Protein AF-A0A2W6TX20-F1 (afdb_monomer_lite)

Foldseek 3Di:
DPPPPVVVVVVVVVVVVVVVCVVVPDLDAAAPLLLVAKKKDKKAFADDPDPFKTKIWADAPNDIDIDIDGDDADHGWIFIKIARNVDCSNDIDTDRVGGCRVVCVVVVQDDDPSYHHDMGDLVRPSDPDDSVVVSVVVVVSNVVVD

Structure (mmCIF, N/CA/C/O backbone):
data_AF-A0A2W6TX20-F1
#
_entry.id   AF-A0A2W6TX20-F1
#
loop_
_atom_site.group_PDB
_atom_site.id
_atom_site.type_symbol
_atom_site.label_atom_id
_atom_site.label_alt_id
_atom_site.label_comp_id
_atom_site.label_asym_id
_atom_site.label_entity_id
_atom_site.label_seq_id
_atom_site.pdbx_PDB_ins_code
_atom_site.Cartn_x
_atom_site.Cartn_y
_atom_site.Cartn_z
_atom_site.occupancy
_atom_site.B_iso_or_equiv
_atom_site.auth_seq_id
_atom_site.auth_comp_id
_atom_site.auth_asym_id
_atom_site.auth_atom_id
_atom_site.pdbx_PDB_model_num
ATOM 1 N N . MET A 1 1 ? 44.424 7.367 -38.680 1.00 45.41 1 MET A N 1
ATOM 2 C CA . MET A 1 1 ? 42.959 7.163 -38.621 1.00 45.41 1 MET A CA 1
ATOM 3 C C . MET A 1 1 ? 42.572 6.994 -37.161 1.00 45.41 1 MET A C 1
ATOM 5 O O . MET A 1 1 ? 43.051 6.064 -36.531 1.00 45.41 1 MET A O 1
ATOM 9 N N . ARG A 1 2 ? 41.826 7.944 -36.580 1.00 48.12 2 ARG A N 1
ATOM 10 C CA . ARG A 1 2 ? 41.335 7.825 -35.196 1.00 48.12 2 ARG A CA 1
ATOM 11 C C . ARG A 1 2 ? 40.291 6.707 -35.163 1.00 48.12 2 ARG A C 1
ATOM 13 O O . ARG A 1 2 ? 39.364 6.733 -35.963 1.00 48.12 2 ARG A O 1
ATOM 20 N N . ASN A 1 3 ? 40.466 5.724 -34.284 1.00 48.72 3 ASN A N 1
ATOM 21 C CA . ASN A 1 3 ? 39.536 4.608 -34.118 1.00 48.72 3 ASN A CA 1
ATOM 22 C C . ASN A 1 3 ? 38.221 5.116 -33.508 1.00 48.72 3 ASN A C 1
ATOM 24 O O . ASN A 1 3 ? 38.067 5.161 -32.293 1.00 48.72 3 ASN A O 1
ATOM 28 N N . TYR A 1 4 ? 37.280 5.514 -34.364 1.00 52.84 4 TYR A N 1
ATOM 29 C CA . TYR A 1 4 ? 35.934 5.943 -33.970 1.00 52.84 4 TYR A CA 1
ATOM 30 C C . TYR A 1 4 ? 35.047 4.777 -33.488 1.00 52.84 4 TYR A C 1
ATOM 32 O O . TYR A 1 4 ? 33.969 5.014 -32.955 1.00 52.84 4 TYR A O 1
ATOM 40 N N . SER A 1 5 ? 35.477 3.517 -33.637 1.00 52.66 5 SER A N 1
ATOM 41 C CA . SER A 1 5 ? 34.670 2.348 -33.254 1.00 52.66 5 SER A CA 1
ATOM 42 C C . SER A 1 5 ? 34.565 2.142 -31.737 1.00 52.66 5 SER A C 1
ATOM 44 O O . SER A 1 5 ? 33.506 1.748 -31.257 1.00 52.66 5 SER A O 1
ATOM 46 N N . GLY A 1 6 ? 35.622 2.447 -30.972 1.00 49.22 6 GLY A N 1
ATOM 47 C CA . GLY A 1 6 ? 35.639 2.276 -29.511 1.00 49.22 6 GLY A CA 1
ATOM 48 C C . GLY A 1 6 ? 34.858 3.350 -28.743 1.00 49.22 6 GLY A C 1
ATOM 49 O O . GLY A 1 6 ? 34.353 3.095 -27.654 1.00 49.22 6 GLY A O 1
ATOM 50 N N . THR A 1 7 ? 34.721 4.549 -29.312 1.00 53.69 7 THR A N 1
ATOM 51 C CA . THR A 1 7 ? 33.936 5.646 -28.724 1.00 53.69 7 THR A CA 1
ATOM 52 C C . THR A 1 7 ? 32.442 5.506 -29.005 1.00 53.69 7 THR A C 1
ATOM 54 O O . THR A 1 7 ? 31.632 5.825 -28.139 1.00 53.69 7 THR A O 1
ATOM 57 N N . ILE A 1 8 ? 32.066 4.984 -30.178 1.00 56.84 8 ILE A N 1
ATOM 58 C CA . ILE A 1 8 ? 30.662 4.724 -30.527 1.00 56.84 8 ILE A CA 1
ATOM 59 C C . ILE A 1 8 ? 30.094 3.580 -29.671 1.00 56.84 8 ILE A C 1
ATOM 61 O O . ILE A 1 8 ? 28.979 3.697 -29.169 1.00 56.84 8 ILE A O 1
ATOM 65 N N . SER A 1 9 ? 30.862 2.510 -29.429 1.00 60.50 9 SER A N 1
ATOM 66 C CA . SER A 1 9 ? 30.413 1.392 -28.583 1.00 60.50 9 SER A CA 1
ATOM 67 C C . SER A 1 9 ? 30.234 1.792 -27.113 1.00 60.50 9 SER A C 1
ATOM 69 O O . SER A 1 9 ? 29.228 1.433 -26.503 1.00 60.50 9 SER A O 1
ATOM 71 N N . ALA A 1 10 ? 31.142 2.602 -26.557 1.00 62.44 10 ALA A N 1
ATOM 72 C CA . ALA A 1 10 ? 31.017 3.131 -25.197 1.00 62.44 10 ALA A CA 1
ATOM 73 C C . ALA A 1 10 ? 29.782 4.038 -25.026 1.00 62.44 10 ALA A C 1
ATOM 75 O O . ALA A 1 10 ? 29.126 3.999 -23.985 1.00 62.44 10 ALA A O 1
ATOM 76 N N . TYR A 1 11 ? 29.421 4.806 -26.059 1.00 69.38 11 TYR A N 1
ATOM 77 C CA . TYR A 1 11 ? 28.238 5.668 -26.043 1.00 69.38 11 TYR A CA 1
ATOM 78 C C . TYR A 1 11 ? 26.936 4.864 -25.909 1.00 69.38 11 TYR A C 1
ATOM 80 O O . TYR A 1 11 ? 26.087 5.212 -25.091 1.00 69.38 11 TYR A O 1
ATOM 88 N N . PHE A 1 12 ? 26.795 3.750 -26.637 1.00 70.75 12 PHE A N 1
ATOM 89 C CA . PHE A 1 12 ? 25.615 2.881 -26.526 1.00 70.75 12 PHE A CA 1
ATOM 90 C C . PHE A 1 12 ? 25.508 2.183 -25.163 1.00 70.75 12 PHE A C 1
ATOM 92 O O . PHE A 1 12 ? 24.400 2.015 -24.656 1.00 70.75 12 PHE A O 1
ATOM 99 N N . VAL A 1 13 ? 26.635 1.833 -24.534 1.00 76.06 13 VAL A N 1
ATOM 100 C CA . VAL A 1 13 ? 26.653 1.263 -23.174 1.00 76.06 13 VAL A CA 1
ATOM 101 C C . VAL A 1 13 ? 26.200 2.297 -22.140 1.00 76.06 13 VAL A C 1
ATOM 103 O O . VAL A 1 13 ? 25.345 2.000 -21.307 1.00 76.06 13 VAL A O 1
ATOM 106 N N . ILE A 1 14 ? 26.712 3.529 -22.222 1.00 76.56 14 ILE A N 1
ATOM 107 C CA . ILE A 1 14 ? 26.315 4.624 -21.324 1.00 76.56 14 ILE A CA 1
ATOM 108 C C . ILE A 1 14 ? 24.839 4.985 -21.531 1.00 76.56 14 ILE A C 1
ATOM 110 O O . ILE A 1 14 ? 24.119 5.167 -20.553 1.00 76.56 14 ILE A O 1
ATOM 114 N N . LEU A 1 15 ? 24.365 5.032 -22.780 1.00 75.12 15 LEU A N 1
ATOM 115 C CA . LEU A 1 15 ? 22.963 5.300 -23.103 1.00 75.12 15 LEU A CA 1
ATOM 116 C C . LEU A 1 15 ? 22.040 4.188 -22.576 1.00 75.12 15 LEU A C 1
ATOM 118 O O . LEU A 1 15 ? 20.990 4.481 -22.010 1.00 75.12 15 LEU A O 1
ATOM 122 N N . GLY A 1 16 ? 22.449 2.921 -22.694 1.00 71.56 16 GLY A N 1
ATOM 123 C CA . GLY A 1 16 ? 21.729 1.776 -22.131 1.00 71.56 16 GLY A CA 1
ATOM 124 C C . GLY A 1 16 ? 21.632 1.833 -20.605 1.00 71.56 16 GLY A C 1
ATOM 125 O O . GLY A 1 16 ? 20.546 1.657 -20.053 1.00 71.56 16 GLY A O 1
ATOM 126 N N . LEU A 1 17 ? 22.730 2.173 -19.921 1.00 72.00 17 LEU A N 1
ATOM 127 C CA . LEU A 1 17 ? 22.736 2.405 -18.473 1.00 72.00 17 LEU A CA 1
ATOM 128 C C . LEU A 1 17 ? 21.858 3.597 -18.082 1.00 72.00 17 LEU A C 1
ATOM 130 O O . LEU A 1 17 ? 21.154 3.512 -17.084 1.00 72.00 17 LEU A O 1
ATOM 134 N N . PHE A 1 18 ? 21.838 4.669 -18.877 1.00 70.19 18 PHE A N 1
ATOM 135 C CA . PHE A 1 18 ? 20.967 5.823 -18.654 1.00 70.19 18 PHE A CA 1
ATOM 136 C C . PHE A 1 18 ? 19.483 5.473 -18.805 1.00 70.19 18 PHE A C 1
ATOM 138 O O . PHE A 1 18 ? 18.674 5.921 -18.002 1.00 70.19 18 PHE A O 1
ATOM 145 N N . ILE A 1 19 ? 19.108 4.655 -19.791 1.00 65.31 19 ILE A N 1
ATOM 146 C CA . ILE A 1 19 ? 17.718 4.207 -19.983 1.00 65.31 19 ILE A CA 1
ATOM 147 C C . ILE A 1 19 ? 17.278 3.302 -18.829 1.00 65.31 19 ILE A C 1
ATOM 149 O O . ILE A 1 19 ? 16.171 3.461 -18.314 1.00 65.31 19 ILE A O 1
ATOM 153 N N . ILE A 1 20 ? 18.146 2.387 -18.389 1.00 60.56 20 ILE A N 1
ATOM 154 C CA . ILE A 1 20 ? 17.898 1.554 -17.207 1.00 60.56 20 ILE A CA 1
ATOM 155 C C . ILE A 1 20 ? 17.766 2.455 -15.976 1.00 60.56 20 ILE A C 1
ATOM 157 O O . ILE A 1 20 ? 16.761 2.384 -15.278 1.00 60.56 20 ILE A O 1
ATOM 161 N N . ALA A 1 21 ? 18.705 3.376 -15.766 1.00 59.84 21 ALA A N 1
ATOM 162 C CA . ALA A 1 21 ? 18.659 4.347 -14.684 1.00 59.84 21 ALA A CA 1
ATOM 163 C C . ALA A 1 21 ? 17.340 5.140 -14.707 1.00 59.84 21 ALA A C 1
ATOM 165 O O . ALA A 1 21 ? 16.638 5.132 -13.711 1.00 59.84 21 ALA A O 1
ATOM 166 N N . PHE A 1 22 ? 16.913 5.711 -15.836 1.00 57.03 22 PHE A N 1
ATOM 167 C CA . PHE A 1 22 ? 15.636 6.434 -15.962 1.00 57.03 22 PHE A CA 1
ATOM 168 C C . PHE A 1 22 ? 14.386 5.557 -15.788 1.00 57.03 22 PHE A C 1
ATOM 170 O O . PHE A 1 22 ? 13.333 6.072 -15.414 1.00 57.03 22 PHE A O 1
ATOM 177 N N . LYS A 1 23 ? 14.465 4.248 -16.056 1.00 53.81 23 LYS A N 1
ATOM 178 C CA . LYS A 1 23 ? 13.377 3.302 -15.763 1.00 53.81 23 LYS A CA 1
ATOM 179 C C . LYS A 1 23 ? 13.210 3.088 -14.251 1.00 53.81 23 LYS A C 1
ATOM 181 O O . LYS A 1 23 ? 12.089 2.858 -13.804 1.00 53.81 23 LYS A O 1
ATOM 186 N N . TYR A 1 24 ? 14.300 3.179 -13.487 1.00 50.75 24 TYR A N 1
ATOM 187 C CA . TYR A 1 24 ? 14.332 2.944 -12.037 1.00 50.75 24 TYR A CA 1
ATOM 188 C C . TYR A 1 24 ? 14.406 4.225 -11.186 1.00 50.75 24 TYR A C 1
ATOM 190 O O . TYR A 1 24 ? 14.094 4.183 -9.999 1.00 50.75 24 TYR A O 1
ATOM 198 N N . LEU A 1 25 ? 14.780 5.369 -11.764 1.00 48.84 25 LEU A N 1
ATOM 199 C CA . LEU A 1 25 ? 14.928 6.636 -11.057 1.00 48.84 25 LEU A CA 1
ATOM 200 C C . LEU A 1 25 ? 13.619 7.421 -11.056 1.00 48.84 25 LEU A C 1
ATOM 202 O O . LEU A 1 25 ? 13.140 7.909 -12.078 1.00 48.84 25 LEU A O 1
ATOM 206 N N . TYR A 1 26 ? 13.143 7.628 -9.833 1.00 51.19 26 TYR A N 1
ATOM 207 C CA . TYR A 1 26 ? 12.189 8.655 -9.438 1.00 51.19 26 TYR A CA 1
ATOM 208 C C . TYR A 1 26 ? 10.720 8.367 -9.757 1.00 51.19 26 TYR A C 1
ATOM 210 O O . TYR A 1 26 ? 10.042 9.063 -10.518 1.00 51.19 26 TYR A O 1
ATOM 218 N N . ILE A 1 27 ? 10.182 7.384 -9.039 1.00 56.34 27 ILE A N 1
ATOM 219 C CA . ILE A 1 27 ? 8.781 7.450 -8.627 1.00 56.34 27 ILE A CA 1
ATOM 220 C C . ILE A 1 27 ? 8.714 8.573 -7.584 1.00 56.34 27 ILE A C 1
ATOM 222 O O . ILE A 1 27 ? 9.080 8.384 -6.430 1.00 56.34 27 ILE A O 1
ATOM 226 N N . GLY A 1 28 ? 8.376 9.785 -8.033 1.00 61.91 28 GLY A N 1
ATOM 227 C CA . GLY A 1 28 ? 8.126 10.907 -7.126 1.00 61.91 28 GLY A CA 1
ATOM 228 C C . GLY A 1 28 ? 6.922 10.631 -6.220 1.00 61.91 28 GLY A C 1
ATOM 229 O O . GLY A 1 28 ? 6.221 9.635 -6.401 1.00 61.91 28 GLY A O 1
ATOM 230 N N . GLY A 1 29 ? 6.663 11.537 -5.273 1.00 74.44 29 GLY A N 1
ATOM 231 C CA . GLY A 1 29 ? 5.483 11.448 -4.409 1.00 74.44 29 GLY A CA 1
ATOM 232 C C . GLY A 1 29 ? 4.171 11.294 -5.200 1.00 74.44 29 GLY A C 1
ATOM 233 O O . GLY A 1 29 ? 4.123 11.636 -6.390 1.00 74.44 29 GLY A O 1
ATOM 234 N N . PRO A 1 30 ? 3.115 10.765 -4.561 1.00 85.19 30 PRO A N 1
ATOM 235 C CA . PRO A 1 30 ? 1.839 10.501 -5.209 1.00 85.19 30 PRO A CA 1
ATOM 236 C C . PRO A 1 30 ? 1.261 11.772 -5.843 1.00 85.19 30 PRO A C 1
ATOM 238 O O . PRO A 1 30 ? 1.226 12.843 -5.242 1.00 85.19 30 PRO A O 1
ATOM 241 N N . LYS A 1 31 ? 0.809 11.649 -7.091 1.00 88.88 31 LYS A N 1
ATOM 242 C CA . LYS A 1 31 ? 0.285 12.746 -7.910 1.00 88.88 31 LYS A CA 1
ATOM 243 C C . LYS A 1 31 ? -1.210 12.590 -8.117 1.00 88.88 31 LYS A C 1
ATOM 245 O O . LYS A 1 31 ? -1.753 11.489 -8.093 1.00 88.88 31 LYS A O 1
ATOM 250 N N . ILE A 1 32 ? -1.857 13.692 -8.496 1.00 89.06 32 ILE A N 1
ATOM 251 C CA . ILE A 1 32 ? -3.293 13.711 -8.815 1.00 89.06 32 ILE A CA 1
ATOM 252 C C . ILE A 1 32 ? -3.711 12.722 -9.913 1.00 89.06 32 ILE A C 1
ATOM 254 O O . ILE A 1 32 ? -4.876 12.338 -9.980 1.00 89.06 32 ILE A O 1
ATOM 258 N N . GLY A 1 33 ? -2.766 12.281 -10.751 1.00 87.75 33 GLY A N 1
ATOM 259 C CA . GLY A 1 33 ? -2.996 11.249 -11.760 1.00 87.75 33 GLY A CA 1
ATOM 260 C C . GLY A 1 33 ? -3.510 9.928 -11.182 1.00 87.75 33 GLY A C 1
ATOM 261 O O . GLY A 1 33 ? -4.359 9.311 -11.822 1.00 87.75 33 GLY A O 1
ATOM 262 N N . ILE A 1 34 ? -3.099 9.562 -9.955 1.00 90.88 34 ILE A N 1
ATOM 263 C CA . ILE A 1 34 ? -3.545 8.331 -9.278 1.00 90.88 34 ILE A CA 1
ATOM 264 C C . ILE A 1 34 ? -5.070 8.255 -9.247 1.00 90.88 34 ILE A C 1
ATOM 266 O O . ILE A 1 34 ? -5.621 7.222 -9.609 1.00 90.88 34 ILE A O 1
ATOM 270 N N . LEU A 1 35 ? -5.746 9.368 -8.929 1.00 91.88 35 LEU A N 1
ATOM 271 C CA . LEU A 1 35 ? -7.200 9.430 -8.736 1.00 91.88 35 LEU A CA 1
ATOM 272 C C . LEU A 1 35 ? -8.028 8.985 -9.953 1.00 91.88 35 LEU A C 1
ATOM 274 O O . LEU A 1 35 ? -9.216 8.710 -9.809 1.00 91.88 35 LEU A O 1
ATOM 278 N N . ARG A 1 36 ? -7.443 8.947 -11.157 1.00 91.69 36 ARG A N 1
ATOM 279 C CA . ARG A 1 36 ? -8.156 8.560 -12.386 1.00 91.69 36 ARG A CA 1
ATOM 280 C C . ARG A 1 36 ? -8.265 7.050 -12.559 1.00 91.69 36 ARG A C 1
ATOM 282 O O . ARG A 1 36 ? -9.252 6.570 -13.109 1.00 91.69 36 ARG A O 1
ATOM 289 N N . HIS A 1 37 ? -7.247 6.317 -12.114 1.00 93.25 37 HIS A N 1
ATOM 290 C CA . HIS A 1 37 ? -7.108 4.877 -12.334 1.00 93.25 37 HIS A CA 1
ATOM 291 C C . HIS A 1 37 ? -6.659 4.153 -11.059 1.00 93.25 37 HIS A C 1
ATOM 293 O O . HIS A 1 37 ? -5.898 3.177 -11.129 1.00 93.25 37 HIS A O 1
ATOM 299 N N . THR A 1 38 ? -7.130 4.638 -9.905 1.00 94.75 38 THR A N 1
ATOM 300 C CA . THR A 1 38 ? -6.788 4.096 -8.591 1.00 94.75 38 THR A CA 1
ATOM 301 C C . THR A 1 38 ? -7.188 2.630 -8.499 1.00 94.75 38 THR A C 1
ATOM 303 O O . THR A 1 38 ? -8.356 2.267 -8.674 1.00 94.75 38 THR A O 1
ATOM 306 N N . LYS A 1 39 ? -6.215 1.789 -8.170 1.00 96.19 39 LYS A N 1
ATOM 307 C CA . LYS A 1 39 ? -6.436 0.443 -7.653 1.00 96.19 39 LYS A CA 1
ATOM 308 C C . LYS A 1 39 ? -5.825 0.320 -6.271 1.00 96.19 39 LYS A C 1
ATOM 310 O O . LYS A 1 39 ? -5.017 1.148 -5.849 1.00 96.19 39 LYS A O 1
ATOM 315 N N . TYR A 1 40 ? -6.243 -0.737 -5.596 1.00 96.12 40 TYR A N 1
ATOM 316 C CA . TYR A 1 40 ? -5.857 -1.039 -4.238 1.00 96.12 40 TYR A CA 1
ATOM 317 C C . TYR A 1 40 ? -5.243 -2.424 -4.180 1.00 96.12 40 TYR A C 1
ATOM 319 O O . TYR A 1 40 ? -5.710 -3.340 -4.851 1.00 96.12 40 TYR A O 1
ATOM 327 N N . THR A 1 41 ? -4.206 -2.585 -3.382 1.00 96.25 41 THR A N 1
ATOM 328 C CA . THR A 1 41 ? -3.621 -3.889 -3.063 1.00 96.25 41 THR A CA 1
ATOM 329 C C . THR A 1 41 ? -3.140 -3.873 -1.617 1.00 96.25 41 THR A C 1
ATOM 331 O O . THR A 1 41 ? -3.415 -2.925 -0.878 1.00 96.25 41 THR A O 1
ATOM 334 N N . VAL A 1 42 ? -2.452 -4.924 -1.200 1.00 97.31 42 VAL A N 1
ATOM 335 C CA . VAL A 1 42 ? -1.878 -5.043 0.134 1.00 97.31 42 VAL A CA 1
ATOM 336 C C . VAL A 1 42 ? -0.399 -4.683 0.077 1.00 97.31 42 VAL A C 1
ATOM 338 O O . VAL A 1 42 ? 0.369 -5.268 -0.687 1.00 97.31 42 VAL A O 1
ATOM 341 N N . GLY A 1 43 ? 0.006 -3.745 0.925 1.00 96.94 43 GLY A N 1
ATOM 342 C CA . GLY A 1 43 ? 1.404 -3.476 1.233 1.00 96.94 43 GLY A CA 1
ATOM 343 C C . GLY A 1 43 ? 1.776 -4.037 2.594 1.00 96.94 43 GLY A C 1
ATOM 344 O O . GLY A 1 43 ? 0.988 -3.969 3.534 1.00 96.94 43 GLY A O 1
ATOM 345 N N . LYS A 1 44 ? 2.986 -4.576 2.713 1.00 97.31 44 LYS A N 1
ATOM 346 C CA . LYS A 1 44 ? 3.557 -5.043 3.978 1.00 97.31 44 LYS A CA 1
ATOM 347 C C . LYS A 1 44 ? 4.626 -4.071 4.444 1.00 97.31 44 LYS A C 1
ATOM 349 O O . LYS A 1 44 ? 5.533 -3.752 3.678 1.00 97.31 44 LYS A O 1
ATOM 354 N N . ILE A 1 45 ? 4.565 -3.671 5.708 1.00 96.81 45 ILE A N 1
ATOM 355 C CA . ILE A 1 45 ? 5.612 -2.857 6.331 1.00 96.81 45 ILE A CA 1
ATOM 356 C C . ILE A 1 45 ? 6.866 -3.715 6.512 1.00 96.81 45 ILE A C 1
ATOM 358 O O . ILE A 1 45 ? 6.838 -4.713 7.239 1.00 96.81 45 ILE A O 1
ATOM 362 N N . SER A 1 46 ? 7.954 -3.351 5.832 1.00 93.62 46 SER A N 1
ATOM 363 C CA . SER A 1 46 ? 9.218 -4.096 5.839 1.00 93.62 46 SER A CA 1
ATOM 364 C C . SER A 1 46 ? 10.165 -3.642 6.944 1.00 93.62 46 SER A C 1
ATOM 366 O O . SER A 1 46 ? 10.838 -4.476 7.545 1.00 93.62 46 SER A O 1
ATOM 368 N N . SER A 1 47 ? 10.214 -2.340 7.223 1.00 90.38 47 SER A N 1
ATOM 369 C CA . SER A 1 47 ? 11.140 -1.753 8.194 1.00 90.38 47 SER A CA 1
ATOM 370 C C . SER A 1 47 ? 10.613 -0.434 8.742 1.00 90.38 47 SER A C 1
ATOM 372 O O . SER A 1 47 ? 9.877 0.291 8.079 1.00 90.38 47 SER A O 1
ATOM 374 N N . GLN A 1 48 ? 11.030 -0.123 9.967 1.00 92.12 48 GLN A N 1
ATOM 375 C CA . GLN A 1 48 ? 10.898 1.199 10.562 1.00 92.12 48 GLN A CA 1
ATOM 376 C C . GLN A 1 48 ? 12.286 1.838 10.587 1.00 92.12 48 GLN A C 1
ATOM 378 O O . GLN A 1 48 ? 13.187 1.321 11.249 1.00 92.12 48 GLN A O 1
ATOM 383 N N . LEU A 1 49 ? 12.467 2.941 9.864 1.00 82.06 49 LEU A N 1
ATOM 384 C CA . LEU A 1 49 ? 13.735 3.671 9.832 1.00 82.06 49 LEU A CA 1
ATOM 385 C C . LEU A 1 49 ? 13.862 4.598 11.043 1.00 82.06 49 LEU A C 1
ATOM 387 O O . LEU A 1 49 ? 14.913 4.655 11.670 1.00 82.06 49 LEU A O 1
ATOM 391 N N . ASN A 1 50 ? 12.774 5.296 11.383 1.00 85.81 50 ASN A N 1
ATOM 392 C CA . ASN A 1 50 ? 12.667 6.226 12.510 1.00 85.81 50 ASN A CA 1
ATOM 393 C C . ASN A 1 50 ? 11.265 6.139 13.140 1.00 85.81 50 ASN A C 1
ATOM 395 O O . ASN A 1 50 ? 10.388 5.451 12.625 1.00 85.81 50 ASN A O 1
ATOM 399 N N . LYS A 1 51 ? 11.009 6.880 14.231 1.00 83.88 51 LYS A N 1
ATOM 400 C CA . LYS A 1 51 ? 9.732 6.827 14.983 1.00 83.88 51 LYS A CA 1
ATOM 401 C C . LYS A 1 51 ? 8.463 6.910 14.120 1.00 83.88 51 LYS A C 1
ATOM 403 O O . LYS A 1 51 ? 7.462 6.310 14.488 1.00 83.88 51 LYS A O 1
ATOM 408 N N . SER A 1 52 ? 8.503 7.631 13.004 1.00 88.69 52 SER A N 1
ATOM 409 C CA . SER A 1 52 ? 7.350 7.853 12.129 1.00 88.69 52 SER A CA 1
ATOM 410 C C . SER A 1 52 ? 7.614 7.502 10.669 1.00 88.69 52 SER A C 1
ATOM 412 O O . SER A 1 52 ? 6.819 7.903 9.830 1.00 88.69 52 SER A O 1
ATOM 414 N N . ASP A 1 53 ? 8.717 6.820 10.354 1.00 91.50 53 ASP A N 1
ATOM 415 C CA . ASP A 1 53 ? 9.209 6.671 8.982 1.00 91.50 53 ASP A CA 1
ATOM 416 C C . ASP A 1 53 ? 9.408 5.198 8.633 1.00 91.50 53 ASP A C 1
ATOM 418 O O . ASP A 1 53 ? 10.173 4.503 9.312 1.00 91.50 53 ASP A O 1
ATOM 422 N N . TYR A 1 54 ? 8.697 4.724 7.610 1.00 93.25 54 TYR A N 1
ATOM 423 C CA . TYR A 1 54 ? 8.540 3.300 7.336 1.00 93.25 54 TYR A CA 1
ATOM 424 C C . TYR A 1 54 ? 8.762 2.979 5.868 1.00 93.25 54 TYR A C 1
ATOM 426 O O . TYR A 1 54 ? 8.305 3.702 4.979 1.00 93.25 54 TYR A O 1
ATOM 434 N N . ASP A 1 55 ? 9.393 1.834 5.637 1.00 94.69 55 ASP A N 1
ATOM 435 C CA . ASP A 1 55 ? 9.455 1.229 4.317 1.00 94.69 55 ASP A CA 1
ATOM 436 C C . ASP A 1 55 ? 8.398 0.135 4.210 1.00 94.69 55 ASP A C 1
ATOM 438 O O . ASP A 1 55 ? 8.077 -0.568 5.178 1.00 94.69 55 ASP A O 1
ATOM 442 N N . TYR A 1 56 ? 7.860 -0.020 3.011 1.00 94.94 56 TYR A N 1
ATOM 443 C CA . TYR A 1 56 ? 6.876 -1.039 2.703 1.00 94.94 56 TYR A CA 1
ATOM 444 C C . TYR A 1 56 ? 7.103 -1.629 1.321 1.00 94.94 56 TYR A C 1
ATOM 446 O O . TYR A 1 56 ? 7.652 -0.996 0.418 1.00 94.94 56 TYR A O 1
ATOM 454 N N . VAL A 1 57 ? 6.640 -2.861 1.155 1.00 96.12 57 VAL A N 1
ATOM 455 C CA . VAL A 1 57 ? 6.677 -3.597 -0.108 1.00 96.12 57 VAL A CA 1
ATOM 456 C C . VAL A 1 57 ? 5.268 -3.942 -0.554 1.00 96.12 57 VAL A C 1
ATOM 458 O O . VAL A 1 57 ? 4.420 -4.287 0.268 1.00 96.12 57 VAL A O 1
ATOM 461 N N . PHE A 1 58 ? 5.013 -3.874 -1.855 1.00 95.56 58 PHE A N 1
ATOM 462 C CA . PHE A 1 58 ? 3.750 -4.299 -2.461 1.00 95.56 58 PHE A CA 1
ATOM 463 C C . PHE A 1 58 ? 3.972 -4.733 -3.917 1.00 95.56 58 PHE A C 1
ATOM 465 O O . PHE A 1 58 ? 5.084 -4.613 -4.437 1.00 95.56 58 PHE A O 1
ATOM 472 N N . VAL A 1 59 ? 2.931 -5.243 -4.578 1.00 94.56 59 VAL A N 1
ATOM 473 C CA . VAL A 1 59 ? 2.987 -5.662 -5.988 1.00 94.56 59 VAL A CA 1
ATOM 474 C C . VAL A 1 59 ? 2.257 -4.658 -6.878 1.00 94.56 59 VAL A C 1
ATOM 476 O O . VAL A 1 59 ? 1.128 -4.256 -6.602 1.00 94.56 59 VAL A O 1
ATOM 479 N N . TRP A 1 60 ? 2.891 -4.276 -7.984 1.00 92.94 60 TRP A N 1
ATOM 480 C CA . TRP A 1 60 ? 2.297 -3.477 -9.053 1.00 92.94 60 TRP A CA 1
ATOM 481 C C . TRP A 1 60 ? 2.597 -4.126 -10.401 1.00 92.94 60 TRP A C 1
ATOM 483 O O . TRP A 1 60 ? 3.766 -4.219 -10.760 1.00 92.94 60 TRP A O 1
ATOM 493 N N . ASN A 1 61 ? 1.567 -4.522 -11.158 1.00 88.56 61 ASN A N 1
ATOM 494 C CA . ASN A 1 61 ? 1.715 -5.189 -12.463 1.00 88.56 61 ASN A CA 1
ATOM 495 C C . ASN A 1 61 ? 2.780 -6.298 -12.442 1.00 88.56 61 ASN A C 1
ATOM 497 O O . ASN A 1 61 ? 3.733 -6.260 -13.214 1.00 88.56 61 ASN A O 1
ATOM 501 N N . ASP A 1 62 ? 2.632 -7.231 -11.501 1.00 87.44 62 ASP A N 1
ATOM 502 C CA . ASP A 1 62 ? 3.531 -8.371 -11.292 1.00 87.44 62 ASP A CA 1
ATOM 503 C C . ASP A 1 62 ? 4.989 -8.014 -10.928 1.00 87.44 62 ASP A C 1
ATOM 505 O O . ASP A 1 62 ? 5.854 -8.883 -10.842 1.00 87.44 62 ASP A O 1
ATOM 509 N N . ASP A 1 63 ? 5.268 -6.742 -10.633 1.00 89.19 63 ASP A N 1
ATOM 510 C CA . ASP A 1 63 ? 6.557 -6.291 -10.124 1.00 89.19 63 ASP A CA 1
ATOM 511 C C . ASP A 1 63 ? 6.461 -5.945 -8.637 1.00 89.19 63 ASP A C 1
ATOM 513 O O . ASP A 1 63 ? 5.597 -5.174 -8.205 1.00 89.19 63 ASP A O 1
ATOM 517 N N . ARG A 1 64 ? 7.439 -6.411 -7.857 1.00 91.62 64 ARG A N 1
ATOM 518 C CA . ARG A 1 64 ? 7.666 -5.909 -6.499 1.00 91.62 64 ARG A CA 1
ATOM 519 C C . ARG A 1 64 ? 8.038 -4.426 -6.550 1.00 91.62 64 ARG A C 1
ATOM 521 O O . ARG A 1 64 ? 8.944 -4.015 -7.277 1.00 91.62 64 ARG A O 1
ATOM 528 N N . ARG A 1 65 ? 7.371 -3.628 -5.724 1.00 91.38 65 ARG A N 1
ATOM 529 C CA . ARG A 1 65 ? 7.650 -2.210 -5.509 1.00 91.38 65 ARG A CA 1
ATOM 530 C C . ARG A 1 65 ? 7.978 -1.962 -4.050 1.00 91.38 65 ARG A C 1
ATOM 532 O O . ARG A 1 65 ? 7.394 -2.573 -3.160 1.00 91.38 65 ARG A O 1
ATOM 539 N N . GLU A 1 66 ? 8.922 -1.057 -3.847 1.00 92.12 66 GLU A N 1
ATOM 540 C CA . GLU A 1 66 ? 9.340 -0.571 -2.540 1.00 92.12 66 GLU A CA 1
ATOM 541 C C . GLU A 1 66 ? 8.919 0.882 -2.415 1.00 92.12 66 GLU A C 1
ATOM 543 O O . GLU A 1 66 ? 9.119 1.686 -3.330 1.00 92.12 66 GLU A O 1
ATOM 548 N N . GLY A 1 67 ? 8.282 1.182 -1.296 1.00 89.75 67 GLY A N 1
ATOM 549 C CA . GLY A 1 67 ? 7.786 2.491 -0.949 1.00 89.75 67 GLY A CA 1
ATOM 550 C C . GLY A 1 67 ? 8.320 2.934 0.391 1.00 89.75 67 GLY A C 1
ATOM 551 O O . GLY A 1 67 ? 8.676 2.120 1.236 1.00 89.75 67 GLY A O 1
ATOM 552 N N . HIS A 1 68 ? 8.330 4.244 0.570 1.00 91.75 68 HIS A N 1
ATOM 553 C CA . HIS A 1 68 ? 8.746 4.883 1.800 1.00 91.75 68 HIS A CA 1
ATOM 554 C C . HIS A 1 68 ? 7.703 5.935 2.167 1.00 91.75 68 HIS A C 1
ATOM 556 O O . HIS A 1 68 ? 7.339 6.760 1.322 1.00 91.75 68 HIS A O 1
ATOM 562 N N . GLN A 1 69 ? 7.170 5.878 3.386 1.00 91.25 69 GLN A N 1
ATOM 563 C CA . GLN A 1 69 ? 6.132 6.803 3.825 1.00 91.25 69 GLN A CA 1
ATOM 564 C C . GLN A 1 69 ? 6.155 7.030 5.335 1.00 91.25 69 GLN A C 1
ATOM 566 O O . GLN A 1 69 ? 6.379 6.115 6.131 1.00 91.25 69 GLN A O 1
ATOM 571 N N . ARG A 1 70 ? 5.829 8.267 5.721 1.00 91.94 70 ARG A N 1
ATOM 572 C CA . ARG A 1 70 ? 5.561 8.615 7.111 1.00 91.94 70 ARG A CA 1
ATOM 573 C C . ARG A 1 70 ? 4.135 8.275 7.518 1.00 91.94 70 ARG A C 1
ATOM 575 O O . ARG A 1 70 ? 3.204 8.504 6.751 1.00 91.94 70 ARG A O 1
ATOM 582 N N . GLY A 1 71 ? 3.963 7.794 8.740 1.00 91.50 71 GLY A N 1
ATOM 583 C CA . GLY A 1 71 ? 2.649 7.463 9.288 1.00 91.50 71 GLY A CA 1
ATOM 584 C C . GLY A 1 71 ? 2.751 6.678 10.586 1.00 91.50 71 GLY A C 1
ATOM 585 O O . GLY A 1 71 ? 3.835 6.541 11.160 1.00 91.50 71 GLY A O 1
ATOM 586 N N . ASN A 1 72 ? 1.617 6.161 11.044 1.00 94.62 72 ASN A N 1
ATOM 587 C CA . ASN A 1 72 ? 1.526 5.340 12.248 1.00 94.62 72 ASN A CA 1
ATOM 588 C C . ASN A 1 72 ? 1.339 3.868 11.872 1.00 94.62 72 ASN A C 1
ATOM 590 O O . ASN A 1 72 ? 0.249 3.316 11.985 1.00 94.62 72 ASN A O 1
ATOM 594 N N . PHE A 1 73 ? 2.418 3.239 11.412 1.00 95.69 73 PHE A N 1
ATOM 595 C CA . PHE A 1 73 ? 2.412 1.841 10.987 1.00 95.69 73 PHE A CA 1
ATOM 596 C C . P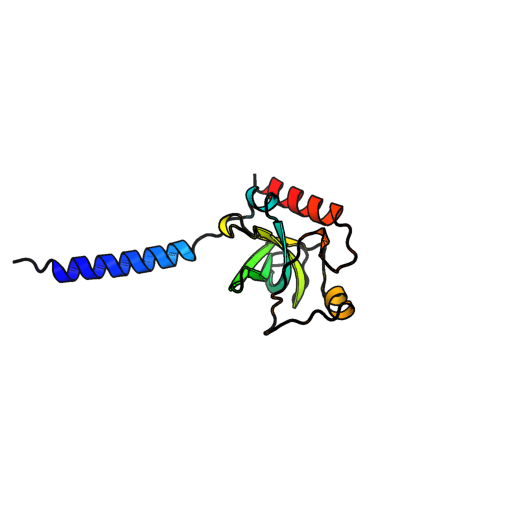HE A 1 73 ? 2.983 0.905 12.054 1.00 95.69 73 PHE A C 1
ATOM 598 O O . PHE A 1 73 ? 3.817 1.301 12.868 1.00 95.69 73 PHE A O 1
ATOM 605 N N . ILE A 1 74 ? 2.586 -0.367 12.007 1.00 95.75 74 ILE A N 1
ATOM 606 C CA . ILE A 1 74 ? 3.166 -1.431 12.829 1.00 95.75 74 ILE A CA 1
ATOM 607 C C . ILE A 1 74 ? 4.066 -2.309 11.937 1.00 95.75 74 ILE A C 1
ATOM 609 O O . ILE A 1 74 ? 3.606 -2.825 10.914 1.00 95.75 74 ILE A O 1
ATOM 613 N N . PRO A 1 75 ? 5.356 -2.504 12.274 1.00 94.62 75 PRO A N 1
ATOM 614 C CA . PRO A 1 75 ? 6.242 -3.372 11.501 1.00 94.62 75 PRO A CA 1
ATOM 615 C C . PRO A 1 75 ? 5.687 -4.793 11.332 1.00 94.62 75 PRO A C 1
ATOM 617 O O . PRO A 1 75 ? 5.227 -5.412 12.288 1.00 94.62 75 PRO A O 1
ATOM 620 N N . GLY A 1 76 ? 5.733 -5.321 10.105 1.00 93.81 76 GLY A N 1
ATOM 621 C CA . GLY A 1 76 ? 5.196 -6.642 9.762 1.00 93.81 76 GLY A CA 1
ATOM 622 C C . GLY A 1 76 ? 3.686 -6.689 9.497 1.00 93.81 76 GLY A C 1
ATOM 623 O O . GLY A 1 76 ? 3.225 -7.670 8.903 1.00 93.81 76 GLY A O 1
ATOM 624 N N . HIS A 1 77 ? 2.937 -5.643 9.864 1.00 96.81 77 HIS A N 1
ATOM 625 C CA . HIS A 1 77 ? 1.520 -5.518 9.529 1.00 96.81 77 HIS A CA 1
ATOM 626 C C . HIS A 1 77 ? 1.324 -5.167 8.051 1.00 96.81 77 HIS A C 1
ATOM 628 O O . HIS A 1 77 ? 2.261 -4.823 7.315 1.00 96.81 77 HIS A O 1
ATOM 634 N N . LYS A 1 78 ? 0.081 -5.330 7.609 1.00 97.06 78 LYS A N 1
ATOM 635 C CA . LYS A 1 78 ? -0.339 -5.269 6.217 1.00 97.06 78 LYS A CA 1
ATOM 636 C C . LYS A 1 78 ? -1.422 -4.212 6.080 1.00 97.06 78 LYS A C 1
ATOM 638 O O . LYS A 1 78 ? -2.416 -4.264 6.790 1.00 97.06 78 LYS A O 1
ATOM 643 N N . TYR A 1 79 ? -1.255 -3.287 5.150 1.00 97.56 79 TYR A N 1
ATOM 644 C CA . TYR A 1 79 ? -2.152 -2.146 4.972 1.00 97.56 79 TYR A CA 1
ATOM 645 C C . TYR A 1 79 ? -2.598 -2.028 3.518 1.00 97.56 79 TYR A C 1
ATOM 647 O O . TYR A 1 79 ? -1.961 -2.573 2.612 1.00 97.56 79 TYR A O 1
ATOM 655 N N . LEU A 1 80 ? -3.689 -1.299 3.27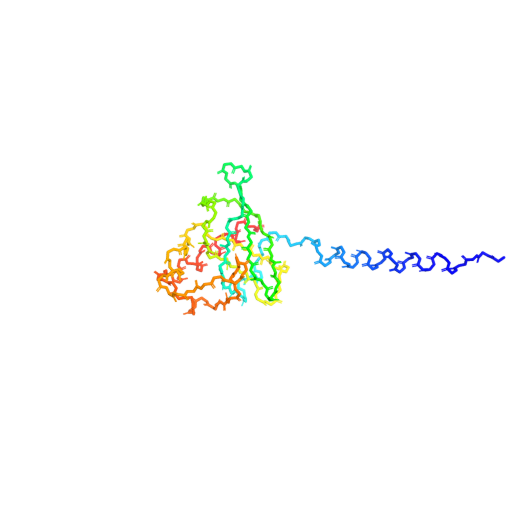9 1.00 97.31 80 LEU A N 1
ATOM 656 C CA . LEU A 1 80 ? -4.088 -0.955 1.917 1.00 97.31 80 LEU A CA 1
ATOM 657 C C . LEU A 1 80 ? -3.072 -0.007 1.274 1.00 97.31 80 LEU A C 1
ATOM 659 O O . LEU A 1 80 ? -2.725 1.030 1.832 1.00 97.31 80 LEU A O 1
ATOM 663 N N . VAL A 1 81 ? -2.651 -0.345 0.060 1.00 96.94 81 VAL A N 1
ATOM 664 C CA . VAL A 1 81 ? -1.858 0.521 -0.817 1.00 96.94 81 VAL A CA 1
ATOM 665 C C . VAL A 1 81 ? -2.735 0.987 -1.963 1.00 96.94 81 VAL A C 1
ATOM 667 O O . VAL A 1 81 ? -3.316 0.159 -2.663 1.00 96.94 81 VAL A O 1
ATOM 670 N N . ALA A 1 82 ? -2.799 2.297 -2.178 1.00 96.31 82 ALA A N 1
ATOM 671 C CA . ALA A 1 82 ? -3.433 2.915 -3.333 1.00 96.31 82 ALA A CA 1
ATOM 672 C C . ALA A 1 82 ? -2.375 3.266 -4.388 1.00 96.31 82 ALA A C 1
ATOM 674 O O . ALA A 1 82 ? -1.339 3.855 -4.077 1.00 96.31 82 ALA A O 1
ATOM 675 N N . TYR A 1 83 ? -2.634 2.921 -5.647 1.00 94.50 83 TYR A N 1
ATOM 676 C CA . TYR A 1 83 ? -1.705 3.159 -6.751 1.00 94.50 83 TYR A CA 1
ATOM 677 C C . TYR A 1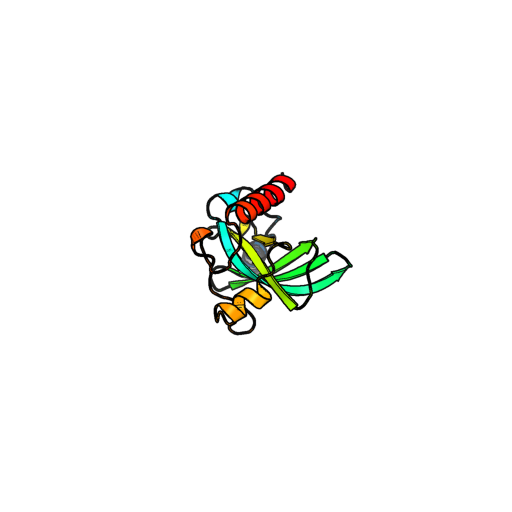 83 ? -2.435 3.422 -8.070 1.00 94.50 83 TYR A C 1
ATOM 679 O O . TYR A 1 83 ? -3.581 3.012 -8.262 1.00 94.50 83 TYR A O 1
ATOM 687 N N . ASP A 1 84 ? -1.753 4.074 -9.013 1.00 93.62 84 ASP A N 1
ATOM 688 C CA . ASP A 1 84 ? -2.239 4.185 -10.389 1.00 93.62 84 ASP A CA 1
ATOM 689 C C . ASP A 1 84 ? -1.972 2.885 -11.158 1.00 93.62 84 ASP A C 1
ATOM 691 O O . ASP A 1 84 ? -0.823 2.500 -11.401 1.00 93.62 84 ASP A O 1
ATOM 695 N N . SER A 1 85 ? -3.037 2.202 -11.566 1.00 91.75 85 SER A N 1
ATOM 696 C CA . SER A 1 85 ? -2.933 0.932 -12.294 1.00 91.75 85 SER A CA 1
ATOM 697 C C . SER A 1 85 ? -2.417 1.047 -13.731 1.00 91.75 85 SER A C 1
ATOM 699 O O . SER A 1 85 ? -1.999 0.049 -14.312 1.00 91.75 85 SER A O 1
ATOM 701 N N . THR A 1 86 ? -2.413 2.248 -14.302 1.00 91.62 86 THR A N 1
ATOM 702 C CA . THR A 1 86 ? -1.989 2.522 -15.682 1.00 91.62 86 THR A CA 1
ATOM 703 C C . THR A 1 86 ? -0.596 3.135 -15.762 1.00 91.62 86 THR A C 1
ATOM 705 O O . THR A 1 86 ? 0.103 2.949 -16.757 1.00 91.62 86 THR A O 1
ATOM 708 N N . ASN A 1 87 ? -0.170 3.867 -14.727 1.00 87.81 87 ASN A N 1
ATOM 709 C CA . ASN A 1 87 ? 1.090 4.598 -14.750 1.00 87.81 87 ASN A CA 1
ATOM 710 C C . ASN A 1 87 ? 1.715 4.752 -13.358 1.00 87.81 87 ASN A C 1
ATOM 712 O O . ASN A 1 87 ? 1.437 5.712 -12.642 1.00 87.81 87 ASN A O 1
ATOM 716 N N . VAL A 1 88 ? 2.678 3.886 -13.029 1.00 83.06 88 VAL A N 1
ATOM 717 C CA . VAL A 1 88 ? 3.404 3.934 -11.746 1.00 83.06 88 VAL A CA 1
ATOM 718 C C . VAL A 1 88 ? 4.118 5.270 -11.486 1.00 83.06 88 VAL A C 1
ATOM 720 O O . VAL A 1 88 ? 4.378 5.613 -10.339 1.00 83.06 88 VAL A O 1
ATOM 723 N N . LYS A 1 89 ? 4.402 6.083 -12.518 1.00 85.12 89 LYS A N 1
ATOM 724 C CA . LYS A 1 89 ? 5.022 7.416 -12.349 1.00 85.12 89 LYS A CA 1
ATOM 725 C C . LYS A 1 89 ? 4.093 8.442 -11.697 1.00 85.12 89 LYS A C 1
ATOM 727 O O . LYS A 1 89 ? 4.558 9.522 -11.310 1.00 85.12 89 LYS A O 1
ATOM 732 N N . ASN A 1 90 ? 2.798 8.136 -11.621 1.00 88.12 90 ASN A N 1
ATOM 733 C CA . ASN A 1 90 ? 1.849 8.897 -10.818 1.00 88.12 90 ASN A CA 1
ATOM 734 C C . ASN A 1 90 ? 1.986 8.578 -9.325 1.00 88.12 90 ASN A C 1
ATOM 736 O O . ASN A 1 90 ? 1.459 9.335 -8.520 1.00 88.12 90 ASN A O 1
ATOM 740 N N . GLY A 1 91 ? 2.760 7.554 -8.965 1.00 87.62 91 GLY A N 1
ATOM 741 C CA . GLY A 1 91 ? 3.091 7.188 -7.597 1.00 87.62 91 GLY A CA 1
ATOM 742 C C . GLY A 1 91 ? 2.128 6.166 -7.004 1.00 87.62 91 GLY A C 1
ATOM 743 O O . GLY A 1 91 ? 1.223 5.644 -7.662 1.00 87.62 91 GLY A O 1
ATOM 744 N N . PHE A 1 92 ? 2.363 5.888 -5.733 1.00 93.50 92 PHE A N 1
ATOM 745 C CA . PHE A 1 92 ? 1.578 5.007 -4.885 1.00 93.50 92 PHE A CA 1
ATOM 746 C C . PHE A 1 92 ? 1.749 5.467 -3.433 1.00 93.50 92 PHE A C 1
ATOM 748 O O . PHE A 1 92 ? 2.682 6.212 -3.122 1.00 93.50 92 PHE A O 1
ATOM 755 N N . LEU A 1 93 ? 0.835 5.059 -2.563 1.00 94.38 93 LEU A N 1
ATOM 756 C CA . LEU A 1 93 ? 0.838 5.416 -1.147 1.00 94.38 93 LEU A CA 1
ATOM 757 C C . LEU A 1 93 ? 0.184 4.307 -0.325 1.00 94.38 93 LEU A C 1
ATOM 759 O O . LEU A 1 93 ? -0.724 3.629 -0.807 1.00 94.38 93 LEU A O 1
ATOM 763 N N . ILE A 1 94 ? 0.643 4.126 0.906 1.00 96.00 94 ILE A N 1
ATOM 764 C CA . ILE A 1 94 ? 0.093 3.164 1.863 1.00 96.00 94 ILE A CA 1
ATOM 765 C C . ILE A 1 94 ? -0.787 3.908 2.875 1.00 96.00 94 ILE A C 1
ATOM 767 O O . ILE A 1 94 ? -0.504 5.051 3.219 1.00 96.00 94 ILE A O 1
ATOM 771 N N . LEU A 1 95 ? -1.880 3.305 3.325 1.00 96.12 95 LEU A N 1
ATOM 772 C CA . LEU A 1 95 ? -2.865 3.980 4.169 1.00 96.12 95 LEU A CA 1
ATOM 773 C C . LEU A 1 95 ? -2.804 3.431 5.601 1.00 96.12 95 LEU A C 1
ATOM 775 O O . LEU A 1 95 ? -3.205 2.290 5.838 1.00 96.12 95 LEU A O 1
ATOM 779 N N . ASP A 1 96 ? -2.298 4.217 6.556 1.00 94.50 96 ASP A N 1
ATOM 780 C CA . ASP A 1 96 ? -2.056 3.764 7.939 1.00 94.50 96 ASP A CA 1
ATOM 781 C C . ASP A 1 96 ? -3.342 3.494 8.735 1.00 94.50 96 ASP A C 1
ATOM 783 O O . ASP A 1 96 ? -3.328 2.715 9.688 1.00 94.50 96 ASP A O 1
ATOM 787 N N . ARG A 1 97 ? -4.479 4.049 8.304 1.00 95.38 97 ARG A N 1
ATOM 788 C CA . ARG A 1 97 ? -5.796 3.800 8.911 1.00 95.38 97 ARG A CA 1
ATOM 789 C C . ARG A 1 97 ? -6.429 2.465 8.517 1.00 95.38 97 ARG A C 1
ATOM 791 O O . ARG A 1 97 ? -7.363 2.025 9.186 1.00 95.38 97 ARG A O 1
ATOM 798 N N . PHE A 1 98 ? -5.940 1.808 7.465 1.00 96.62 98 PHE A N 1
ATOM 799 C CA . PHE A 1 98 ? -6.549 0.592 6.919 1.00 96.62 98 PHE A CA 1
ATOM 800 C C . PHE A 1 98 ? -5.622 -0.620 7.057 1.00 96.62 98 PHE A C 1
ATOM 802 O O . PHE A 1 98 ? -5.140 -1.165 6.059 1.00 96.62 98 PHE A O 1
ATOM 809 N N . ASP A 1 99 ? -5.384 -1.036 8.304 1.00 96.75 99 ASP A N 1
ATOM 810 C CA . ASP A 1 99 ? -4.676 -2.276 8.642 1.00 96.75 99 ASP A CA 1
ATOM 811 C C . ASP A 1 99 ? -5.526 -3.508 8.301 1.00 96.75 99 ASP A C 1
ATOM 813 O O . ASP A 1 99 ? -6.475 -3.870 8.994 1.00 96.75 99 ASP A O 1
ATOM 817 N N . VAL A 1 100 ? -5.164 -4.184 7.218 1.00 96.38 100 VAL A N 1
ATOM 818 C CA . VAL A 1 100 ? -5.883 -5.343 6.687 1.00 96.38 100 VAL A CA 1
ATOM 819 C C . VAL A 1 100 ? -5.353 -6.671 7.218 1.00 96.38 100 VAL A C 1
ATOM 821 O O . VAL A 1 100 ? -5.812 -7.711 6.751 1.00 96.38 100 VAL A O 1
ATOM 824 N N . THR A 1 101 ? -4.420 -6.680 8.174 1.00 95.75 101 THR A N 1
ATOM 825 C CA . THR A 1 101 ? -3.733 -7.899 8.639 1.00 95.75 101 THR A CA 1
ATOM 826 C C . THR A 1 101 ? -4.711 -9.011 9.024 1.00 95.75 101 THR A C 1
ATOM 828 O O . THR A 1 101 ? -4.674 -10.083 8.418 1.00 95.75 101 THR A O 1
ATOM 831 N N . ASP A 1 102 ? -5.646 -8.733 9.933 1.00 94.81 102 ASP A N 1
ATOM 832 C CA . ASP A 1 102 ? -6.654 -9.711 10.378 1.00 94.81 102 ASP A CA 1
ATOM 833 C C . ASP A 1 102 ? -7.717 -9.969 9.300 1.00 94.81 102 ASP A C 1
ATOM 835 O O . ASP A 1 102 ? -8.277 -11.062 9.165 1.00 94.81 102 ASP A O 1
ATOM 839 N N . SER A 1 103 ? -8.000 -8.947 8.488 1.00 94.06 103 SER A N 1
ATOM 840 C CA . SER A 1 103 ? -8.988 -9.042 7.415 1.00 94.06 103 SER A CA 1
ATOM 841 C C . SER A 1 103 ? -8.545 -10.004 6.311 1.00 94.06 103 SER A C 1
ATOM 843 O O . SER A 1 103 ? -9.395 -10.669 5.715 1.00 94.06 103 SER A O 1
ATOM 845 N N 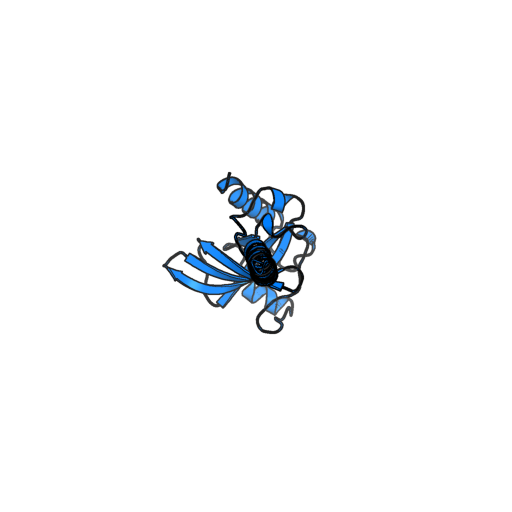. LEU A 1 104 ? -7.243 -10.105 6.046 1.00 94.38 104 LEU A N 1
ATOM 846 C CA . LEU A 1 104 ? -6.671 -11.045 5.083 1.00 94.38 104 LEU A CA 1
ATOM 847 C C . LEU A 1 104 ? -6.862 -12.491 5.533 1.00 94.38 104 LEU A C 1
ATOM 849 O O . LEU A 1 104 ? -7.314 -13.318 4.741 1.00 94.38 104 LEU A O 1
ATOM 853 N N . GLU A 1 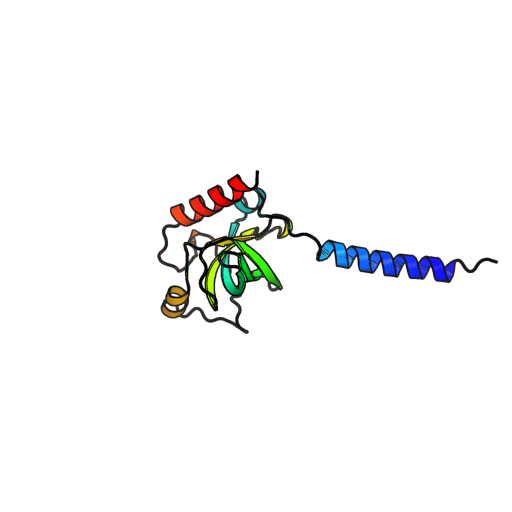105 ? -6.616 -12.777 6.813 1.00 91.88 105 GLU A N 1
ATOM 854 C CA . GLU A 1 105 ? -6.844 -14.103 7.393 1.00 91.88 105 GLU A CA 1
ATOM 855 C C . GLU A 1 105 ? -8.326 -14.491 7.324 1.00 91.88 105 GLU A C 1
ATOM 857 O O . GLU A 1 105 ? -8.673 -15.561 6.815 1.00 91.88 105 GLU A O 1
ATOM 862 N N . LYS A 1 106 ? -9.222 -13.582 7.732 1.00 93.81 106 LYS A N 1
ATOM 863 C CA . LYS A 1 106 ? -10.678 -13.795 7.693 1.00 93.81 106 LYS A CA 1
ATOM 864 C C . LYS A 1 106 ? -11.193 -14.150 6.294 1.00 93.81 106 LYS A C 1
ATOM 866 O O . LYS A 1 106 ? -12.099 -14.973 6.170 1.00 93.81 106 LYS A O 1
ATOM 871 N N . HIS A 1 107 ? -10.625 -13.546 5.251 1.00 92.50 107 HIS A N 1
ATOM 872 C CA . HIS A 1 107 ? -11.018 -13.785 3.858 1.00 92.50 107 HIS A CA 1
ATOM 873 C C . HIS A 1 107 ? -10.174 -14.856 3.158 1.00 92.50 107 HIS A C 1
ATOM 875 O O . HIS A 1 107 ? -10.392 -15.103 1.974 1.00 92.50 107 HIS A O 1
ATOM 881 N N . ARG A 1 108 ? -9.256 -15.524 3.875 1.00 92.19 108 ARG A N 1
ATOM 882 C CA . ARG A 1 108 ? -8.346 -16.548 3.331 1.00 92.19 108 ARG A CA 1
ATOM 883 C C . ARG A 1 108 ? -7.525 -16.043 2.142 1.00 92.19 108 ARG A C 1
ATOM 885 O O . ARG A 1 108 ? -7.304 -16.768 1.175 1.00 92.19 108 ARG A O 1
ATOM 892 N N . ILE A 1 109 ? -7.093 -14.788 2.218 1.00 92.62 109 ILE A N 1
ATOM 893 C CA . ILE A 1 109 ? -6.214 -14.168 1.231 1.00 92.62 109 ILE A CA 1
ATOM 894 C C . ILE A 1 109 ? -4.791 -14.352 1.742 1.00 92.62 109 ILE A C 1
ATOM 896 O O . ILE A 1 109 ? -4.392 -13.749 2.740 1.00 92.62 109 ILE A O 1
ATOM 900 N N . PHE A 1 110 ? -4.040 -15.210 1.064 1.00 91.38 110 PHE A N 1
ATOM 901 C CA . PHE A 1 110 ? -2.679 -15.561 1.445 1.00 91.38 110 PHE A CA 1
ATOM 902 C C . PHE A 1 110 ? -1.674 -14.867 0.541 1.00 91.38 110 PHE A C 1
ATOM 904 O O . PHE A 1 110 ? -1.945 -14.613 -0.633 1.00 91.38 110 PHE A O 1
ATOM 911 N N . ASP A 1 111 ? -0.523 -14.542 1.117 1.00 90.81 111 ASP A N 1
ATOM 912 C CA . ASP A 1 111 ? 0.598 -14.066 0.334 1.00 90.81 111 ASP A CA 1
ATOM 913 C C . ASP A 1 111 ? 1.246 -15.210 -0.453 1.00 90.81 111 ASP A C 1
ATOM 915 O O . ASP A 1 111 ? 1.201 -16.380 -0.068 1.00 90.81 111 ASP A O 1
ATOM 919 N N . GLU A 1 112 ? 1.884 -14.843 -1.555 1.00 91.00 112 GLU A N 1
ATOM 920 C CA . GLU A 1 112 ? 2.795 -15.695 -2.295 1.00 91.00 112 GLU A CA 1
ATOM 921 C C . GLU A 1 112 ? 4.176 -15.036 -2.238 1.00 91.00 112 GLU A C 1
ATOM 923 O O . GLU A 1 112 ? 4.354 -13.885 -2.649 1.00 91.00 112 GLU A O 1
ATOM 928 N N . TYR A 1 113 ? 5.152 -15.748 -1.668 1.00 87.19 113 TYR A N 1
ATOM 929 C CA . TYR A 1 113 ? 6.501 -15.234 -1.396 1.00 87.19 113 TYR A CA 1
ATOM 930 C C . TYR A 1 113 ? 6.534 -13.981 -0.496 1.00 87.19 113 TYR A C 1
ATOM 932 O O . TYR A 1 113 ? 7.404 -13.120 -0.649 1.00 87.19 113 TYR A O 1
ATOM 940 N N . GLY A 1 114 ? 5.611 -13.858 0.465 1.00 85.75 114 GLY A N 1
ATOM 941 C CA . GLY A 1 114 ? 5.544 -12.711 1.373 1.00 85.75 114 GLY A CA 1
ATOM 942 C C . GLY A 1 114 ? 4.883 -11.466 0.777 1.00 85.75 114 GLY A C 1
ATOM 943 O O . GLY A 1 114 ? 4.939 -10.409 1.412 1.00 85.75 114 GLY A O 1
ATOM 944 N N . LEU A 1 115 ? 4.291 -11.571 -0.419 1.00 90.25 115 LEU A N 1
ATOM 945 C CA . LEU A 1 115 ? 3.648 -10.486 -1.160 1.00 90.25 115 LEU A CA 1
ATOM 946 C C . LEU A 1 115 ? 2.240 -10.863 -1.639 1.00 90.25 115 LEU A C 1
ATOM 948 O O . LEU A 1 115 ? 1.923 -12.029 -1.851 1.00 90.25 115 LEU A O 1
ATOM 952 N N . TYR A 1 116 ? 1.400 -9.852 -1.851 1.00 92.31 116 TYR A N 1
ATOM 953 C CA . TYR A 1 116 ? 0.034 -10.021 -2.342 1.00 92.31 116 TYR A CA 1
ATOM 954 C C . TYR A 1 116 ? -0.067 -9.506 -3.768 1.00 92.31 116 TYR A C 1
ATOM 956 O O . TYR A 1 116 ? 0.153 -8.324 -4.022 1.00 92.31 116 TYR A O 1
ATOM 964 N N . TRP A 1 117 ? -0.408 -10.403 -4.683 1.00 90.38 117 TRP A N 1
ATOM 965 C CA . TRP A 1 117 ? -0.450 -10.127 -6.119 1.00 90.38 117 TRP A CA 1
ATOM 966 C C . TRP A 1 117 ? -1.812 -9.600 -6.574 1.00 90.38 117 TRP A C 1
ATOM 968 O O . TRP A 1 117 ? -1.933 -8.972 -7.624 1.00 90.38 117 TRP A O 1
ATOM 978 N N . GLU A 1 118 ? -2.851 -9.823 -5.769 1.00 90.38 118 GLU A N 1
ATOM 979 C CA . GLU A 1 118 ? -4.200 -9.399 -6.104 1.00 90.38 118 GLU A CA 1
ATOM 980 C C . GLU A 1 118 ? -4.374 -7.882 -5.934 1.00 90.38 118 GLU A C 1
ATOM 982 O O . GLU A 1 118 ? -3.988 -7.277 -4.929 1.00 90.38 118 GLU A O 1
ATOM 987 N N . GLY A 1 119 ? -4.971 -7.258 -6.950 1.00 92.00 119 GLY A N 1
ATOM 988 C CA . GLY A 1 119 ? -5.335 -5.848 -6.950 1.00 92.00 119 GLY A CA 1
ATOM 989 C C . GLY A 1 119 ? -6.825 -5.667 -7.214 1.00 92.00 119 GLY A C 1
ATOM 990 O O . GLY A 1 119 ? -7.392 -6.277 -8.121 1.00 92.00 119 GLY A O 1
ATOM 991 N N . TRP A 1 120 ? -7.454 -4.764 -6.472 1.00 95.19 120 TRP A N 1
ATOM 992 C CA . TRP A 1 120 ? -8.891 -4.523 -6.507 1.00 95.19 120 TRP A CA 1
ATOM 993 C C . TRP A 1 120 ? -9.215 -3.104 -6.967 1.00 95.19 120 TRP A C 1
ATOM 995 O O . TRP A 1 120 ? -8.484 -2.149 -6.697 1.00 95.19 120 TRP A O 1
ATOM 1005 N N . SER A 1 121 ? -10.360 -2.946 -7.631 1.00 94.88 121 SER A N 1
ATOM 1006 C CA . SER A 1 121 ? -11.052 -1.656 -7.605 1.00 94.88 121 SER A CA 1
ATOM 1007 C C . SER A 1 121 ? -11.647 -1.442 -6.213 1.00 94.88 121 SER A C 1
ATOM 1009 O O . SER A 1 121 ? -11.891 -2.409 -5.491 1.00 94.88 121 SER A O 1
ATOM 1011 N N . LEU A 1 122 ? -11.938 -0.193 -5.848 1.00 94.44 122 LEU A N 1
ATOM 1012 C CA . LEU A 1 122 ? -12.475 0.161 -4.528 1.00 94.44 122 LEU A CA 1
ATOM 1013 C C . LEU A 1 122 ? -13.675 -0.713 -4.103 1.00 94.44 122 LEU A C 1
ATOM 1015 O O . LEU A 1 122 ? -13.751 -1.193 -2.974 1.00 94.44 122 LEU A O 1
ATOM 1019 N N . GLN A 1 123 ? -14.583 -0.980 -5.042 1.00 93.94 123 GLN A N 1
ATOM 1020 C CA . GLN A 1 123 ? -15.813 -1.756 -4.847 1.00 93.94 123 GLN A CA 1
ATOM 1021 C C . GLN A 1 123 ? -15.554 -3.254 -4.654 1.00 93.94 123 GLN A C 1
ATOM 1023 O O . GLN A 1 123 ? -16.388 -3.947 -4.084 1.00 93.94 123 GLN A O 1
ATOM 1028 N N . LYS A 1 124 ? -14.416 -3.755 -5.144 1.00 94.69 124 LYS A N 1
ATOM 1029 C CA . LYS A 1 124 ? -14.030 -5.169 -5.069 1.00 94.69 124 LYS A CA 1
ATOM 1030 C C . LYS A 1 124 ? -13.123 -5.480 -3.881 1.00 94.69 124 LYS A C 1
ATOM 1032 O O . LYS A 1 124 ? -12.798 -6.643 -3.686 1.00 94.69 124 LYS A O 1
ATOM 1037 N N . ILE A 1 125 ? -12.723 -4.474 -3.096 1.00 94.00 125 ILE A N 1
ATOM 1038 C CA . ILE A 1 125 ? -11.933 -4.694 -1.882 1.00 94.00 125 ILE A CA 1
ATOM 1039 C C . ILE A 1 125 ? -12.750 -5.568 -0.916 1.00 94.00 125 ILE A C 1
ATOM 1041 O O . ILE A 1 125 ? -13.823 -5.123 -0.486 1.00 94.00 125 ILE A O 1
ATOM 1045 N N . PRO A 1 126 ? -12.237 -6.746 -0.517 1.00 92.06 126 PRO A N 1
ATOM 1046 C CA . PRO A 1 126 ? -12.985 -7.716 0.286 1.00 92.06 126 PRO A CA 1
ATOM 1047 C C . PRO A 1 126 ? -13.138 -7.303 1.759 1.00 92.06 126 PRO A C 1
ATOM 1049 O O . PRO A 1 126 ? -13.894 -7.913 2.505 1.00 92.06 126 PRO A O 1
ATOM 1052 N N . PHE A 1 127 ? -12.447 -6.253 2.199 1.00 90.94 127 PHE A N 1
ATOM 1053 C CA . PHE A 1 127 ? -12.445 -5.799 3.590 1.00 90.94 127 PHE A CA 1
ATOM 1054 C C . PHE A 1 127 ? -13.652 -4.913 3.932 1.00 90.94 127 PHE A C 1
ATOM 1056 O O . PHE A 1 127 ? -14.113 -4.113 3.107 1.00 90.94 127 PHE A O 1
ATOM 1063 N N . GLN A 1 128 ? -14.116 -5.013 5.182 1.00 87.06 128 GLN A N 1
ATOM 1064 C CA . GLN A 1 128 ? -15.301 -4.326 5.721 1.00 87.06 128 GLN A CA 1
ATOM 1065 C C . GLN A 1 128 ? -15.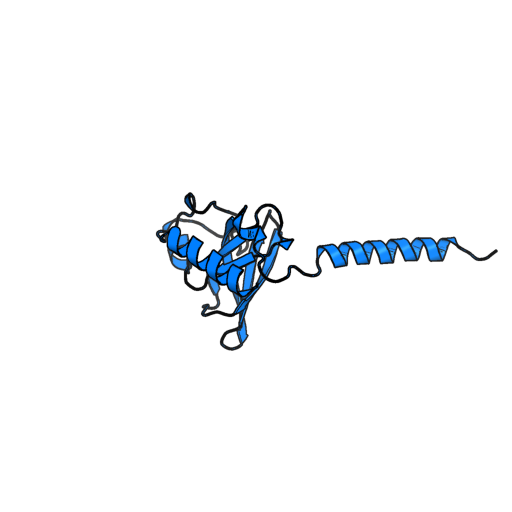046 -2.849 6.087 1.00 87.06 128 GLN A C 1
ATOM 1067 O O . GLN A 1 128 ? -15.520 -2.369 7.111 1.00 87.06 128 GLN A O 1
ATOM 1072 N N . TYR A 1 129 ? -14.297 -2.125 5.257 1.00 91.00 129 TYR A N 1
ATOM 1073 C CA . TYR A 1 129 ? -14.088 -0.682 5.407 1.00 91.00 129 TYR A CA 1
ATOM 1074 C C . TYR A 1 129 ? -15.085 0.125 4.582 1.00 91.00 129 TYR A C 1
ATOM 1076 O O . TYR A 1 129 ? -15.473 -0.310 3.489 1.00 91.00 129 TYR A O 1
ATOM 1084 N N . ASP A 1 130 ? -15.433 1.318 5.075 1.00 93.25 130 ASP A N 1
ATOM 1085 C CA . ASP A 1 130 ? -16.183 2.296 4.294 1.00 93.25 130 ASP A CA 1
ATOM 1086 C C . ASP A 1 130 ? -15.336 2.743 3.100 1.00 93.25 130 ASP A C 1
ATOM 1088 O O . ASP A 1 130 ? -14.196 3.198 3.224 1.00 93.25 130 ASP A O 1
ATOM 1092 N N . LYS A 1 131 ? -15.894 2.564 1.907 1.00 93.38 131 LYS A N 1
ATOM 1093 C CA . LYS A 1 131 ? -15.210 2.891 0.658 1.00 93.38 131 LYS A CA 1
ATOM 1094 C C . LYS A 1 131 ? -15.026 4.402 0.502 1.00 93.38 131 LYS A C 1
ATOM 1096 O O . LYS A 1 131 ? -14.034 4.827 -0.083 1.00 93.38 131 LYS A O 1
ATOM 1101 N N . SER A 1 132 ? -15.946 5.187 1.054 1.00 93.88 132 SER A N 1
ATOM 1102 C CA . SER A 1 132 ? -15.904 6.649 1.050 1.00 93.88 132 SER A CA 1
ATOM 1103 C C . SER A 1 132 ? -14.742 7.157 1.894 1.00 93.88 132 SER A C 1
ATOM 1105 O O . SER A 1 132 ? -14.041 8.065 1.460 1.00 93.88 132 SER A O 1
ATOM 1107 N N . ASP A 1 133 ? -14.480 6.527 3.043 1.00 95.62 133 ASP A N 1
ATOM 1108 C CA . ASP A 1 133 ? -13.344 6.874 3.904 1.00 95.62 133 ASP A CA 1
ATOM 1109 C C . ASP A 1 133 ? -12.009 6.604 3.205 1.00 95.62 133 ASP A C 1
ATOM 1111 O O . ASP A 1 133 ? -11.108 7.442 3.246 1.00 95.62 133 ASP A O 1
ATOM 1115 N N . ILE A 1 134 ? -11.894 5.459 2.521 1.00 95.50 134 ILE A N 1
ATOM 1116 C CA . ILE A 1 134 ? -10.702 5.119 1.731 1.00 95.50 134 ILE A CA 1
ATOM 1117 C C . ILE A 1 134 ? -10.488 6.159 0.627 1.00 95.50 134 ILE A C 1
ATOM 1119 O O . ILE A 1 134 ? -9.378 6.656 0.438 1.00 95.50 134 ILE A O 1
ATOM 1123 N N . GLU A 1 135 ? -11.536 6.483 -0.132 1.00 94.38 135 GLU A N 1
ATOM 1124 C CA . GLU A 1 135 ? -11.436 7.456 -1.219 1.00 94.38 135 GLU A CA 1
ATOM 1125 C C . GLU A 1 135 ? -11.089 8.858 -0.699 1.00 94.38 135 GLU A C 1
ATOM 1127 O O . GLU A 1 135 ? -10.253 9.547 -1.290 1.00 94.38 135 GLU A O 1
ATOM 1132 N N . PHE A 1 136 ? -11.704 9.267 0.412 1.00 94.69 136 PHE A N 1
ATOM 1133 C CA . PHE A 1 136 ? -11.444 10.540 1.068 1.00 94.69 136 PHE A CA 1
ATOM 1134 C C . PHE A 1 136 ? -9.981 10.653 1.501 1.00 94.69 136 PHE A C 1
ATOM 1136 O O . PHE A 1 136 ? -9.318 11.624 1.145 1.00 94.69 136 PHE A O 1
ATOM 1143 N N . GLU A 1 137 ? -9.442 9.638 2.177 1.00 94.69 137 GLU A N 1
ATOM 1144 C CA . GLU A 1 137 ? -8.053 9.642 2.643 1.00 94.69 137 GLU A CA 1
ATOM 1145 C C . GLU A 1 137 ? -7.049 9.700 1.487 1.00 94.69 137 GLU A C 1
ATOM 1147 O O . GLU A 1 137 ? -6.109 10.495 1.514 1.00 94.69 137 GLU A O 1
ATOM 1152 N N . VAL A 1 138 ? -7.284 8.933 0.417 1.00 93.94 138 VAL A N 1
ATOM 1153 C CA . VAL A 1 138 ? -6.445 8.989 -0.791 1.00 93.94 138 VAL A CA 1
ATOM 1154 C C . VAL A 1 138 ? -6.447 10.397 -1.394 1.00 93.94 138 VAL A C 1
ATOM 1156 O O . VAL A 1 138 ? -5.396 10.899 -1.796 1.00 93.94 138 VAL A O 1
ATOM 1159 N N . ARG A 1 139 ? -7.611 11.058 -1.458 1.00 94.62 139 ARG A N 1
ATOM 1160 C CA . ARG A 1 139 ? -7.734 12.428 -1.979 1.00 94.62 139 ARG A CA 1
ATOM 1161 C C . ARG A 1 139 ? -7.026 13.446 -1.090 1.00 94.62 139 ARG A C 1
ATOM 1163 O O . ARG A 1 139 ? -6.332 14.304 -1.632 1.00 94.62 139 ARG A O 1
ATOM 1170 N N . GLU A 1 140 ? -7.182 13.348 0.226 1.00 93.69 140 GLU A N 1
ATOM 1171 C CA . GLU A 1 140 ? -6.522 14.223 1.203 1.00 93.69 140 GLU A CA 1
ATOM 1172 C C . GLU A 1 140 ? -4.998 14.130 1.089 1.00 93.69 140 GLU A C 1
ATOM 1174 O O . GLU A 1 140 ? -4.339 15.150 0.878 1.00 93.69 140 GLU A O 1
ATOM 1179 N N . ILE A 1 141 ? -4.445 12.911 1.112 1.00 91.25 141 ILE A N 1
ATOM 1180 C CA . ILE A 1 141 ? -3.000 12.688 0.973 1.00 91.25 141 ILE A CA 1
ATOM 1181 C C . ILE A 1 141 ? -2.512 13.258 -0.360 1.00 91.25 141 ILE A C 1
ATOM 1183 O O . ILE A 1 141 ? -1.569 14.035 -0.393 1.00 91.25 141 ILE A O 1
ATOM 1187 N N . ILE A 1 142 ? -3.166 12.944 -1.480 1.00 90.50 142 ILE A N 1
ATOM 1188 C CA . ILE A 1 142 ? -2.748 13.455 -2.797 1.00 90.50 142 ILE A CA 1
ATOM 1189 C C . ILE A 1 142 ? -2.805 14.987 -2.867 1.00 90.50 142 ILE A C 1
ATOM 1191 O O . ILE A 1 142 ? -1.952 15.607 -3.504 1.00 90.50 142 ILE A O 1
ATOM 1195 N N . ASN A 1 143 ? -3.794 15.615 -2.229 1.00 89.69 143 ASN A N 1
ATOM 1196 C CA . ASN A 1 143 ? -3.902 17.069 -2.188 1.00 89.69 143 ASN A CA 1
ATOM 1197 C C . ASN A 1 143 ? -2.801 17.720 -1.340 1.00 89.69 143 ASN A C 1
ATOM 1199 O O . ASN A 1 143 ? -2.437 18.850 -1.652 1.00 89.69 143 ASN A O 1
ATOM 1203 N N . SER A 1 144 ? -2.231 17.033 -0.342 1.00 87.31 144 SER A N 1
ATOM 1204 C CA . SER A 1 144 ? -1.111 17.568 0.446 1.00 87.31 144 SER A CA 1
ATOM 1205 C C . SER A 1 144 ? 0.223 17.609 -0.311 1.00 87.31 144 SER A C 1
ATOM 1207 O O . SER A 1 144 ? 1.166 18.232 0.164 1.00 87.31 144 SER A O 1
ATOM 1209 N N . TYR A 1 145 ? 0.321 16.944 -1.470 1.00 79.88 145 TYR A N 1
ATOM 1210 C CA . TYR A 1 145 ? 1.494 16.986 -2.359 1.00 79.88 145 TYR A CA 1
ATOM 1211 C C . TYR A 1 145 ? 1.390 18.045 -3.475 1.00 79.88 145 TYR A C 1
ATOM 1213 O O . TYR A 1 145 ? 2.279 18.105 -4.328 1.00 79.88 145 TYR A O 1
ATOM 1221 N N . LYS A 1 146 ? 0.309 18.837 -3.514 1.00 71.06 146 LYS A N 1
ATOM 1222 C CA . LYS A 1 146 ? 0.166 19.986 -4.427 1.00 71.06 146 LYS A CA 1
ATOM 1223 C C . LYS A 1 146 ? 0.969 21.185 -3.943 1.00 71.06 146 LYS A C 1
ATOM 1225 O O . LYS A 1 146 ? 1.537 21.860 -4.829 1.00 71.06 146 LYS A O 1
#

Radius of gyration: 18.94 Å; chains: 1; bounding box: 59×36×54 Å

Secondary structure (DSSP, 8-state):
---THHHHHHHHHHHHHHHHHHHHS---S--GGGGGSEEEEEEEEEEEEETTEEEEEEEETTEEEEEEEES---TT-EEEEEEESS-GGG-EEEEEEEE-HHHHHHTT---BTTB----B-GGG--S-S-HHHHHHHHHHHHHHT-

pLDDT: mean 85.94, std 13.89, range [45.41, 97.56]

Sequence (146 aa):
MRNYSGTISAYFVILGLFIIAFKYLYIGGPKIGILRHTKYTVGKISSQLNKSDYDYVFVWNDDRREGHQRGNFIPGHKYLVAYDSTNVKNGFLILDRFDVTDSLEKHRIFDEYGLYWEGWSLQKIPFQYDKSDIEFEVREIINSYK